Protein AF-A0A6P0SZP2-F1 (afdb_monomer_lite)

pLDDT: mean 87.37, std 11.03, range [54.03, 97.56]

Structure (mmCIF, N/CA/C/O backbone):
data_AF-A0A6P0SZP2-F1
#
_entry.id   AF-A0A6P0SZP2-F1
#
loop_
_atom_site.group_PDB
_atom_site.id
_atom_site.type_symbol
_atom_site.label_atom_id
_atom_site.label_alt_id
_atom_site.label_comp_id
_atom_site.label_asym_id
_atom_site.label_entity_id
_atom_site.label_seq_id
_atom_site.pdbx_PDB_ins_code
_atom_site.Cartn_x
_atom_site.Cartn_y
_atom_site.Cartn_z
_atom_site.occupancy
_atom_site.B_iso_or_equiv
_atom_site.auth_seq_id
_atom_site.auth_comp_id
_atom_site.auth_asym_id
_atom_site.auth_atom_id
_atom_site.pdbx_PDB_model_num
ATOM 1 N N . MET A 1 1 ? -25.568 -1.780 15.998 1.00 54.75 1 MET A N 1
ATOM 2 C CA . MET A 1 1 ? -24.586 -1.157 15.081 1.00 54.75 1 MET A CA 1
ATOM 3 C C . MET A 1 1 ? -23.475 -2.168 14.852 1.00 54.75 1 MET A C 1
ATOM 5 O O . MET A 1 1 ? -22.943 -2.678 15.828 1.00 54.75 1 MET A O 1
ATOM 9 N N . THR A 1 2 ? -23.190 -2.560 13.610 1.00 60.16 2 THR A N 1
ATOM 10 C CA . THR A 1 2 ? -22.161 -3.574 13.323 1.00 60.16 2 THR A CA 1
ATOM 11 C C . THR A 1 2 ? -20.768 -2.976 13.506 1.00 60.16 2 THR A C 1
ATOM 13 O O . THR A 1 2 ? -20.440 -2.002 12.835 1.00 60.16 2 THR A O 1
ATOM 16 N N . ASN A 1 3 ? -19.940 -3.581 14.363 1.00 82.69 3 ASN A N 1
ATOM 17 C CA . ASN A 1 3 ? -18.549 -3.191 14.645 1.00 82.69 3 ASN A CA 1
ATOM 18 C C . ASN A 1 3 ? -17.586 -3.566 13.492 1.00 82.69 3 ASN A C 1
ATOM 20 O O . ASN A 1 3 ? -16.484 -4.065 13.710 1.00 82.69 3 ASN A O 1
ATOM 24 N N . LYS A 1 4 ? -18.051 -3.438 12.244 1.00 89.94 4 LYS A N 1
ATOM 25 C CA . LYS A 1 4 ? -17.341 -3.913 11.058 1.00 89.94 4 LYS A CA 1
ATOM 26 C C . LYS A 1 4 ? -16.189 -2.965 10.749 1.00 89.94 4 LYS A C 1
ATOM 28 O O . LYS A 1 4 ? -16.389 -1.757 10.645 1.00 89.94 4 LYS A O 1
ATOM 33 N N . LYS A 1 5 ? -15.003 -3.540 10.585 1.00 95.19 5 LYS A N 1
ATOM 34 C CA . LYS A 1 5 ? -13.772 -2.843 10.231 1.00 95.19 5 LYS A CA 1
ATOM 35 C C . LYS A 1 5 ? -13.343 -3.237 8.816 1.00 95.19 5 LYS A C 1
ATOM 37 O O . LYS A 1 5 ? -13.509 -4.395 8.427 1.00 95.19 5 LYS A O 1
ATOM 42 N N . TYR A 1 6 ? -12.838 -2.283 8.041 1.00 96.19 6 TYR A N 1
ATOM 43 C CA . TYR A 1 6 ? -12.447 -2.477 6.645 1.00 96.19 6 TYR A CA 1
ATOM 44 C C . TYR A 1 6 ? -10.929 -2.462 6.492 1.00 96.19 6 TYR A C 1
ATOM 46 O O . TYR A 1 6 ? -10.268 -1.519 6.921 1.00 96.19 6 TYR A O 1
ATOM 54 N N . ARG A 1 7 ? -10.406 -3.495 5.828 1.00 96.50 7 ARG A N 1
ATOM 55 C CA . ARG A 1 7 ? -9.030 -3.555 5.332 1.00 96.50 7 ARG A CA 1
ATOM 56 C C . ARG A 1 7 ? -9.059 -3.257 3.842 1.00 96.50 7 ARG A C 1
ATOM 58 O O . ARG A 1 7 ? -9.818 -3.896 3.114 1.00 96.50 7 ARG A O 1
ATOM 65 N N . ILE A 1 8 ? -8.290 -2.267 3.414 1.00 96.50 8 ILE A N 1
ATOM 66 C CA . ILE A 1 8 ? -8.344 -1.729 2.054 1.00 96.50 8 ILE A CA 1
ATOM 67 C C . ILE A 1 8 ? -6.962 -1.857 1.421 1.00 96.50 8 ILE A C 1
ATOM 69 O O . ILE A 1 8 ? -5.962 -1.447 2.005 1.00 96.50 8 ILE A O 1
ATOM 73 N N . LEU A 1 9 ? -6.916 -2.396 0.205 1.00 96.00 9 LEU A N 1
ATOM 74 C CA . LEU A 1 9 ? -5.732 -2.380 -0.645 1.00 96.00 9 LEU A CA 1
ATOM 75 C C . LEU A 1 9 ? -6.003 -1.452 -1.832 1.00 96.00 9 LEU A C 1
ATOM 77 O O . LEU A 1 9 ? -6.901 -1.711 -2.632 1.00 96.00 9 LEU A O 1
ATOM 81 N N . ALA A 1 10 ? -5.241 -0.369 -1.934 1.00 94.00 10 ALA A N 1
ATOM 82 C CA . ALA A 1 10 ? -5.256 0.539 -3.069 1.00 94.00 10 ALA A CA 1
ATOM 83 C C . ALA A 1 10 ? -4.150 0.138 -4.051 1.00 94.00 10 ALA A C 1
ATOM 85 O O . ALA A 1 10 ? -2.975 0.097 -3.688 1.00 94.00 10 ALA A O 1
ATOM 86 N N . ILE A 1 11 ? -4.526 -0.149 -5.296 1.00 92.81 11 ILE A N 1
ATOM 87 C CA . ILE A 1 11 ? -3.589 -0.527 -6.358 1.00 92.81 11 ILE A CA 1
ATOM 88 C C . ILE A 1 11 ? -3.384 0.678 -7.274 1.00 92.81 11 ILE A C 1
ATOM 90 O O . ILE A 1 11 ? -4.349 1.230 -7.802 1.00 92.81 11 ILE A O 1
ATOM 94 N N . THR A 1 12 ? -2.132 1.081 -7.463 1.00 89.88 12 THR A N 1
ATOM 95 C CA . THR A 1 12 ? -1.738 2.217 -8.301 1.00 89.88 12 THR A CA 1
ATOM 96 C C . THR A 1 12 ? -0.721 1.804 -9.364 1.00 89.88 12 THR A C 1
ATOM 98 O O . THR A 1 12 ? -0.206 0.681 -9.379 1.00 89.88 12 THR A O 1
ATOM 101 N N . ASP A 1 13 ? -0.422 2.724 -10.279 1.00 86.44 13 ASP A N 1
ATOM 102 C CA . ASP A 1 13 ? 0.622 2.556 -11.282 1.00 86.44 13 ASP A CA 1
ATOM 103 C C . ASP A 1 13 ? 1.557 3.766 -11.304 1.00 86.44 13 ASP A C 1
ATOM 105 O O . ASP A 1 13 ? 1.255 4.802 -11.889 1.00 86.44 13 ASP A O 1
ATOM 109 N N . HIS A 1 14 ? 2.706 3.632 -10.644 1.00 74.88 14 HIS A N 1
ATOM 110 C CA . HIS A 1 14 ? 3.713 4.695 -10.590 1.00 74.88 14 HIS A CA 1
ATOM 111 C C . HIS A 1 14 ? 4.705 4.687 -11.753 1.00 74.88 14 HIS A C 1
ATOM 113 O O . HIS A 1 14 ? 5.642 5.473 -11.728 1.00 74.88 14 HIS A O 1
ATOM 119 N N . HIS A 1 15 ? 4.497 3.865 -12.789 1.00 66.62 15 HIS A N 1
ATOM 120 C CA . HIS A 1 15 ? 5.267 4.000 -14.029 1.00 66.62 15 HIS A CA 1
ATOM 121 C C . HIS A 1 15 ? 4.753 5.125 -14.935 1.00 66.62 15 HIS A C 1
ATOM 123 O O . HIS A 1 15 ? 5.512 5.642 -15.748 1.00 66.62 15 HIS A O 1
ATOM 129 N N . THR A 1 16 ? 3.469 5.484 -14.838 1.00 62.22 16 THR A N 1
ATOM 130 C CA . THR A 1 16 ? 2.784 6.300 -15.860 1.00 62.22 16 THR A CA 1
ATOM 131 C C . THR A 1 16 ? 2.212 7.621 -15.343 1.00 62.22 16 THR A C 1
ATOM 133 O O . THR A 1 16 ? 1.675 8.405 -16.126 1.00 62.22 16 THR A O 1
ATOM 136 N N . HIS A 1 17 ? 2.339 7.911 -14.046 1.00 57.81 17 HIS A N 1
ATOM 137 C CA . HIS A 1 17 ? 1.797 9.128 -13.439 1.00 57.81 17 HIS A CA 1
ATOM 138 C C . HIS A 1 17 ? 2.908 10.066 -12.961 1.00 57.81 17 HIS A C 1
ATOM 140 O O . HIS A 1 17 ? 3.675 9.716 -12.068 1.00 57.81 17 HIS A O 1
ATOM 146 N N . GLY A 1 18 ? 2.952 11.274 -13.529 1.00 54.03 18 GLY A N 1
ATOM 147 C CA . GLY A 1 18 ? 3.706 12.405 -12.989 1.00 54.03 18 GLY A CA 1
ATOM 148 C C . GLY A 1 18 ? 2.810 13.264 -12.094 1.00 54.03 18 GLY A C 1
ATOM 149 O O . GLY A 1 18 ? 1.751 13.709 -12.537 1.00 54.03 18 GLY A O 1
ATOM 150 N N . GLY A 1 19 ? 3.227 13.492 -10.847 1.00 60.78 19 GLY A N 1
ATOM 151 C CA . GLY A 1 19 ? 2.576 14.406 -9.904 1.00 60.78 19 GLY A CA 1
ATOM 152 C C . GLY A 1 19 ? 1.899 13.745 -8.696 1.00 60.78 19 GLY A C 1
ATOM 153 O O . GLY A 1 19 ? 1.654 12.538 -8.647 1.00 60.78 19 GLY A O 1
ATOM 154 N N . ILE A 1 20 ? 1.584 14.574 -7.695 1.00 59.81 20 ILE A N 1
ATOM 155 C CA . ILE A 1 20 ? 0.891 14.170 -6.465 1.00 59.81 20 ILE A CA 1
ATOM 156 C C . ILE A 1 20 ? -0.554 13.793 -6.814 1.00 59.81 20 ILE A C 1
ATOM 158 O O . ILE A 1 20 ? -1.408 14.654 -7.021 1.00 59.81 20 ILE A O 1
ATOM 162 N N . SER A 1 21 ? -0.841 12.492 -6.875 1.00 69.00 21 SER A N 1
ATOM 163 C CA . SER A 1 21 ? -2.203 12.000 -7.087 1.00 69.00 21 SER A CA 1
ATOM 164 C C . SER A 1 21 ? -3.116 12.406 -5.923 1.00 69.00 21 SER A C 1
ATOM 166 O O . SER A 1 21 ? -2.785 12.208 -4.749 1.00 69.00 21 SER A O 1
ATOM 168 N N . SER A 1 22 ? -4.304 12.928 -6.244 1.00 75.44 22 SER A N 1
ATOM 169 C CA . SER A 1 22 ? -5.346 13.294 -5.271 1.00 75.44 22 SER A CA 1
ATOM 170 C C . SER A 1 22 ? -5.834 12.109 -4.426 1.00 75.44 22 SER A C 1
ATOM 172 O O . SER A 1 22 ? -6.492 12.308 -3.404 1.00 75.44 22 SER A O 1
ATOM 174 N N . ILE A 1 23 ? -5.474 10.876 -4.804 1.00 86.44 23 ILE A N 1
ATOM 175 C CA . ILE A 1 23 ? -5.804 9.666 -4.053 1.00 86.44 23 ILE A CA 1
ATOM 176 C C . ILE A 1 23 ? -5.165 9.653 -2.663 1.00 86.44 23 ILE A C 1
ATOM 178 O O . ILE A 1 23 ? -5.778 9.190 -1.710 1.00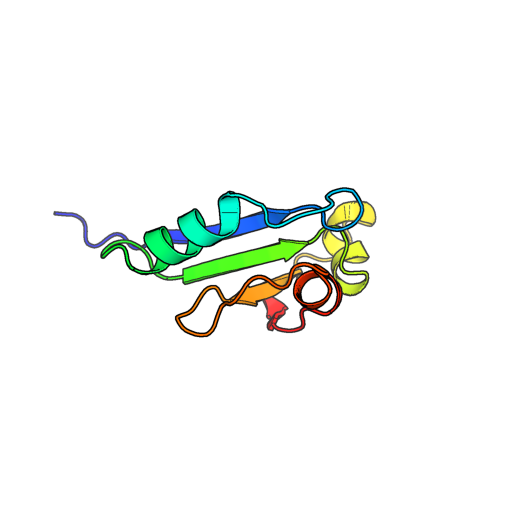 86.44 23 ILE A O 1
ATOM 182 N N . TYR A 1 24 ? -3.956 10.185 -2.494 1.00 87.75 24 TYR A N 1
ATOM 183 C CA . TYR A 1 24 ? -3.235 10.000 -1.238 1.00 87.75 24 TYR A CA 1
ATOM 184 C C . TYR A 1 24 ? -3.794 10.794 -0.059 1.00 87.75 24 TYR A C 1
ATOM 186 O O . TYR A 1 24 ? -3.966 10.197 1.008 1.00 87.75 24 TYR A O 1
ATOM 194 N N . PRO A 1 25 ? -4.133 12.094 -0.199 1.00 88.94 25 PRO A N 1
ATOM 195 C CA . PRO A 1 25 ? -4.844 12.805 0.861 1.00 88.94 25 PRO A CA 1
ATOM 196 C C . PRO A 1 25 ? -6.176 12.134 1.225 1.00 88.94 25 PRO A C 1
ATOM 198 O O . PRO A 1 25 ? -6.535 12.086 2.405 1.00 88.94 25 PRO A O 1
ATOM 201 N N . LEU A 1 26 ? -6.880 11.566 0.236 1.00 91.06 26 LEU A N 1
ATOM 202 C CA . LEU A 1 26 ? -8.108 10.806 0.464 1.00 91.06 26 LEU A CA 1
ATOM 203 C C . LEU A 1 26 ? -7.834 9.552 1.302 1.00 91.06 26 LEU A C 1
ATOM 205 O O . LEU A 1 26 ? -8.481 9.368 2.329 1.00 91.06 26 LEU A O 1
ATOM 209 N N . LEU A 1 27 ? -6.844 8.734 0.931 1.00 93.62 27 LEU A N 1
ATOM 210 C CA . LEU A 1 27 ? -6.491 7.527 1.684 1.00 93.62 27 LEU A CA 1
ATOM 211 C C . LEU A 1 27 ? -6.066 7.854 3.121 1.00 93.62 27 LEU A C 1
ATOM 213 O O . LEU A 1 27 ? -6.517 7.182 4.044 1.00 93.62 27 LEU A O 1
ATOM 217 N N . ARG A 1 28 ? -5.288 8.922 3.350 1.00 92.69 28 ARG A N 1
ATOM 218 C CA . ARG A 1 28 ? -4.958 9.352 4.724 1.00 92.69 28 ARG A CA 1
ATOM 219 C C . ARG A 1 28 ? -6.189 9.747 5.528 1.00 92.69 28 ARG A C 1
ATOM 221 O O . ARG A 1 28 ? -6.261 9.475 6.721 1.00 92.69 28 ARG A O 1
ATOM 228 N N . THR A 1 29 ? -7.150 10.406 4.888 1.00 93.44 29 THR A N 1
ATOM 229 C CA . THR A 1 29 ? -8.408 10.787 5.541 1.00 93.44 29 THR A CA 1
ATOM 230 C C . THR A 1 29 ? -9.233 9.545 5.874 1.00 93.44 29 THR A C 1
ATOM 232 O O . THR A 1 29 ? -9.737 9.415 6.987 1.00 93.44 29 THR A O 1
ATOM 235 N N . MET A 1 30 ? -9.311 8.590 4.944 1.00 94.50 30 MET A N 1
ATOM 236 C CA . MET A 1 30 ? -10.009 7.319 5.143 1.00 94.50 30 MET A CA 1
ATOM 237 C C . MET A 1 30 ? -9.377 6.471 6.250 1.00 94.50 30 MET A C 1
ATOM 239 O O . MET A 1 30 ? -10.114 5.874 7.030 1.00 94.50 30 MET A O 1
ATOM 243 N N . ALA A 1 31 ? -8.045 6.459 6.366 1.00 94.94 31 ALA A N 1
ATOM 244 C CA . ALA A 1 31 ? -7.326 5.716 7.402 1.00 94.94 31 ALA A CA 1
ATOM 245 C C . ALA A 1 31 ? -7.729 6.138 8.828 1.00 94.94 31 ALA A C 1
ATOM 247 O O . ALA A 1 31 ? -7.685 5.329 9.750 1.00 94.94 31 ALA A O 1
ATOM 248 N N . LYS A 1 32 ? -8.195 7.382 9.004 1.00 93.69 32 LYS A N 1
ATOM 249 C CA . LYS A 1 32 ? -8.668 7.924 10.290 1.00 93.69 32 LYS A CA 1
ATOM 250 C C . LYS A 1 32 ? -10.137 7.614 10.578 1.00 93.69 32 LYS A C 1
ATOM 252 O O . LYS A 1 32 ? -10.636 7.938 11.655 1.00 93.69 32 LYS A O 1
ATOM 257 N N . HIS A 1 33 ? -10.861 7.023 9.629 1.00 94.94 33 HIS A N 1
ATOM 258 C CA . HIS A 1 33 ? -12.280 6.751 9.797 1.00 94.94 33 HIS A CA 1
ATOM 259 C C . HIS A 1 33 ? -12.502 5.652 10.856 1.00 94.94 33 HIS A C 1
ATOM 261 O O . HIS A 1 33 ? -11.836 4.619 10.794 1.00 94.94 33 HIS A O 1
ATOM 267 N N . PRO A 1 34 ? -13.486 5.774 11.772 1.00 94.00 34 PRO A N 1
ATOM 268 C CA . PRO A 1 34 ? -13.704 4.795 12.844 1.00 94.00 34 PRO A CA 1
ATOM 269 C C . PRO A 1 34 ? -13.976 3.361 12.384 1.00 94.00 34 PRO A C 1
ATOM 271 O O . PRO A 1 34 ? -13.836 2.435 13.177 1.00 94.00 34 PRO A O 1
ATOM 274 N N . VAL A 1 35 ? -14.371 3.152 11.127 1.00 95.12 35 VAL A N 1
ATOM 275 C CA . VAL A 1 35 ? -14.563 1.808 10.549 1.00 95.12 35 VAL A CA 1
ATOM 276 C C . VAL A 1 35 ? -13.396 1.333 9.684 1.00 95.12 35 VAL A C 1
ATOM 278 O O . VAL A 1 35 ? -13.450 0.234 9.146 1.00 95.12 35 VAL A O 1
ATOM 281 N N . CYS A 1 36 ? -12.345 2.132 9.528 1.00 95.31 36 CYS A N 1
ATOM 282 C CA . CYS A 1 36 ? -11.127 1.692 8.867 1.00 95.31 36 CYS A CA 1
ATOM 283 C C . CYS A 1 36 ? -10.274 0.890 9.857 1.00 95.31 36 CYS A C 1
ATOM 285 O O . CYS A 1 36 ? -10.143 1.268 11.022 1.00 95.31 36 CYS A O 1
ATOM 287 N N . ASP A 1 37 ? -9.752 -0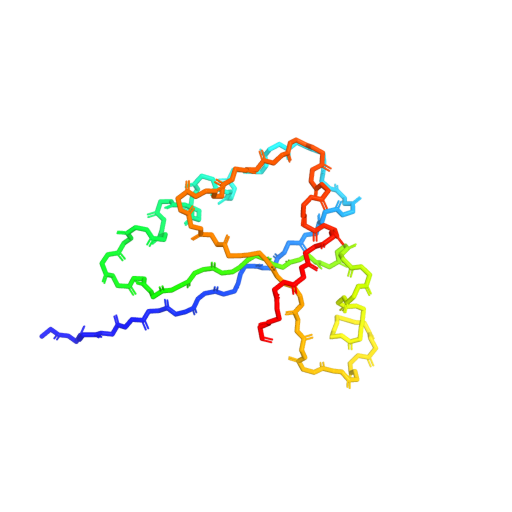.243 9.398 1.00 95.88 37 ASP A N 1
ATOM 288 C CA . ASP A 1 37 ? -8.734 -1.022 10.104 1.00 95.88 37 ASP A CA 1
ATOM 289 C C . ASP A 1 37 ? -7.345 -0.642 9.596 1.00 95.88 37 ASP A C 1
ATOM 291 O O . ASP A 1 37 ? -6.479 -0.215 10.347 1.00 95.88 37 ASP A O 1
ATOM 295 N N . SER A 1 38 ? -7.155 -0.759 8.282 1.00 96.25 38 SER A N 1
ATOM 296 C CA . SER A 1 38 ? -5.889 -0.491 7.613 1.00 96.25 38 SER A CA 1
ATOM 297 C C . SER A 1 38 ? -6.112 -0.169 6.143 1.00 96.25 38 SER A C 1
ATOM 299 O O . SER A 1 38 ? -7.056 -0.653 5.507 1.00 96.25 38 SER A O 1
ATOM 301 N N . ILE A 1 39 ? -5.210 0.646 5.604 1.00 97.06 39 ILE A N 1
ATOM 302 C CA . ILE A 1 39 ? -5.111 0.921 4.177 1.00 97.06 39 ILE A CA 1
ATOM 303 C C . ILE A 1 39 ? -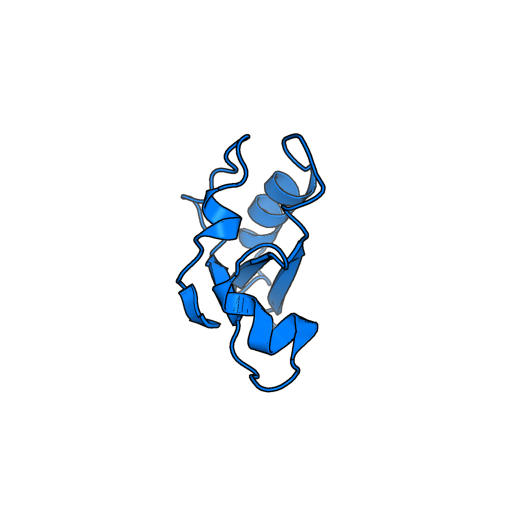3.666 0.693 3.767 1.00 97.06 39 ILE A C 1
ATOM 305 O O . ILE A 1 39 ? -2.752 1.244 4.378 1.00 97.06 39 ILE A O 1
ATOM 309 N N . GLN A 1 40 ? -3.470 -0.103 2.726 1.00 95.75 40 GLN A N 1
ATOM 310 C CA . GLN A 1 40 ? -2.167 -0.326 2.117 1.00 95.75 40 GLN A CA 1
ATOM 311 C C . GLN A 1 40 ? -2.198 0.117 0.658 1.00 95.75 40 GLN A C 1
ATOM 313 O O . GLN A 1 40 ? -3.212 -0.044 -0.020 1.00 95.75 40 GLN A O 1
ATOM 318 N N . VAL A 1 41 ? -1.099 0.691 0.177 1.00 93.81 41 VAL A N 1
ATOM 319 C CA . VAL A 1 41 ? -0.935 1.116 -1.215 1.00 93.81 41 VAL A CA 1
ATOM 320 C C . VAL A 1 41 ? 0.120 0.254 -1.868 1.00 93.81 41 VAL A C 1
ATOM 322 O O . VAL A 1 41 ? 1.256 0.211 -1.405 1.00 93.81 41 VAL A O 1
ATOM 325 N N . ALA A 1 42 ? -0.232 -0.379 -2.974 1.00 94.06 42 ALA A N 1
ATOM 326 C CA . ALA A 1 42 ? 0.711 -1.132 -3.767 1.00 94.06 42 ALA A CA 1
ATOM 327 C C . ALA A 1 42 ? 0.761 -0.647 -5.206 1.00 94.06 42 ALA A C 1
ATOM 329 O O . ALA A 1 42 ? -0.256 -0.301 -5.801 1.00 94.06 42 ALA A O 1
ATOM 330 N N . SER A 1 43 ? 1.961 -0.675 -5.774 1.00 92.31 43 SER A N 1
ATOM 331 C CA . SER A 1 43 ? 2.202 -0.237 -7.140 1.00 92.31 43 SER A CA 1
ATOM 332 C C . SER A 1 43 ? 2.450 -1.426 -8.052 1.00 92.31 43 SER A C 1
ATOM 334 O O . SER A 1 43 ? 3.268 -2.293 -7.730 1.00 92.31 43 SER A O 1
ATOM 336 N N . ARG A 1 44 ? 1.838 -1.403 -9.240 1.00 93.06 44 ARG A N 1
ATOM 337 C CA . ARG A 1 44 ? 2.262 -2.233 -10.383 1.00 93.06 44 ARG A CA 1
ATOM 338 C C . ARG A 1 44 ? 3.677 -1.901 -10.848 1.00 93.06 44 ARG A C 1
ATOM 340 O O . ARG A 1 44 ? 4.286 -2.692 -11.562 1.00 93.06 44 ARG A O 1
ATOM 347 N N . GLY A 1 45 ? 4.176 -0.725 -10.461 1.00 90.50 45 GLY A N 1
ATOM 348 C CA . GLY A 1 45 ? 5.524 -0.281 -10.765 1.00 90.50 45 GLY A CA 1
ATOM 349 C C . GLY A 1 45 ? 6.612 -0.820 -9.850 1.00 90.50 45 GLY A C 1
ATOM 350 O O . GLY A 1 45 ? 7.783 -0.679 -10.171 1.00 90.50 45 GLY A O 1
ATOM 351 N N . ASN A 1 46 ? 6.260 -1.464 -8.735 1.00 93.25 46 ASN A N 1
ATOM 352 C CA . ASN A 1 46 ? 7.254 -2.128 -7.901 1.00 93.25 46 ASN A CA 1
ATOM 353 C C . ASN A 1 46 ? 7.683 -3.449 -8.567 1.00 93.25 46 ASN A C 1
ATOM 355 O O . ASN A 1 46 ? 6.837 -4.337 -8.716 1.00 93.25 46 ASN A O 1
ATOM 359 N N . PRO A 1 47 ? 8.969 -3.637 -8.917 1.00 93.38 47 PRO A N 1
ATOM 360 C CA . PRO A 1 47 ? 9.436 -4.872 -9.547 1.00 93.38 47 PRO A CA 1
ATOM 361 C C . PRO A 1 47 ? 9.178 -6.126 -8.700 1.00 93.38 47 PRO A C 1
ATOM 363 O O . PRO A 1 47 ? 8.967 -7.204 -9.249 1.00 93.38 47 PRO A O 1
ATOM 366 N N . LYS A 1 48 ? 9.123 -5.990 -7.367 1.00 95.31 48 LYS A N 1
ATOM 367 C CA . LYS A 1 48 ? 8.821 -7.094 -6.440 1.00 95.31 48 LYS A CA 1
ATOM 368 C C . LYS A 1 48 ? 7.374 -7.583 -6.534 1.00 95.31 48 LYS A C 1
ATOM 370 O O . LYS A 1 48 ? 7.073 -8.660 -6.042 1.00 95.31 48 LYS A O 1
ATOM 375 N N . ASN A 1 49 ? 6.489 -6.816 -7.172 1.00 95.94 49 ASN A N 1
ATOM 376 C CA . ASN A 1 49 ? 5.089 -7.188 -7.379 1.00 95.94 49 ASN A CA 1
ATOM 377 C C . ASN A 1 49 ? 4.838 -7.835 -8.747 1.00 95.94 49 ASN A C 1
ATOM 379 O O . ASN A 1 49 ? 3.686 -8.101 -9.094 1.00 95.94 49 ASN A O 1
ATOM 383 N N . LYS A 1 50 ? 5.890 -8.077 -9.542 1.00 95.50 50 LYS A N 1
ATOM 384 C CA . LYS A 1 50 ? 5.758 -8.641 -10.891 1.00 95.50 50 LYS A CA 1
ATOM 385 C C . LYS A 1 50 ? 5.061 -10.004 -10.883 1.00 95.50 50 LYS A C 1
ATOM 387 O O . LYS A 1 50 ? 4.158 -10.230 -11.687 1.00 95.50 50 LYS A O 1
ATOM 392 N N . GLU A 1 51 ? 5.437 -10.858 -9.934 1.00 96.94 51 GLU A N 1
ATOM 393 C CA . GLU A 1 51 ? 4.889 -12.210 -9.788 1.00 96.94 51 GLU A CA 1
ATOM 394 C C . GLU A 1 51 ? 3.384 -12.211 -9.495 1.00 96.94 51 GLU A C 1
ATOM 396 O O . GLU A 1 51 ? 2.662 -13.088 -9.965 1.00 96.94 51 GLU A O 1
ATOM 401 N N . PHE A 1 52 ? 2.894 -11.201 -8.770 1.00 96.25 52 PHE A N 1
ATOM 402 C CA . PHE A 1 52 ? 1.469 -11.025 -8.500 1.00 96.25 52 PHE A CA 1
ATOM 403 C C . PHE A 1 52 ? 0.715 -10.453 -9.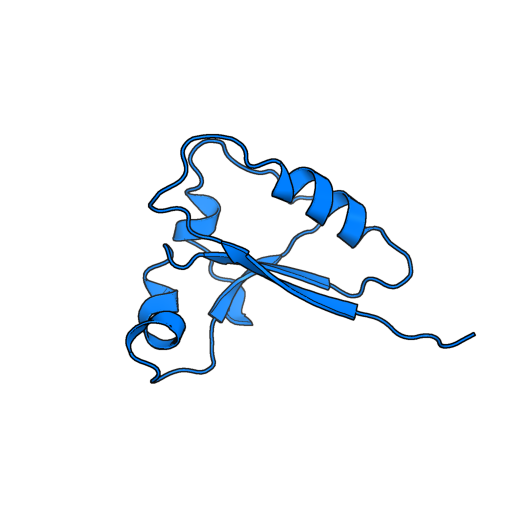709 1.00 96.25 52 PHE A C 1
ATOM 405 O O . PHE A 1 52 ? -0.329 -10.973 -10.097 1.00 96.25 52 PHE A O 1
ATOM 412 N N . PHE A 1 53 ? 1.213 -9.363 -10.308 1.00 95.31 53 PHE A N 1
ATOM 413 C CA . PHE A 1 53 ? 0.454 -8.609 -11.317 1.00 95.31 53 PHE A CA 1
ATOM 414 C C . PHE A 1 53 ? 0.529 -9.171 -12.738 1.00 95.31 53 PHE A C 1
ATOM 416 O O . PHE A 1 53 ? -0.412 -8.955 -13.505 1.00 95.31 53 PHE A O 1
ATOM 423 N N . TYR A 1 54 ? 1.636 -9.823 -13.102 1.00 95.31 54 TYR A N 1
ATOM 424 C CA . TYR A 1 54 ? 1.922 -10.182 -14.495 1.00 95.31 54 TYR A CA 1
ATOM 425 C C . TYR A 1 54 ? 2.200 -11.667 -14.695 1.00 95.31 54 TYR A C 1
ATOM 427 O O . TYR A 1 54 ? 1.730 -12.230 -15.680 1.00 95.31 54 TYR A O 1
ATOM 435 N N . ASP A 1 55 ? 2.950 -12.299 -13.789 1.00 96.44 55 ASP A N 1
ATOM 436 C CA . ASP A 1 55 ? 3.285 -13.721 -13.945 1.00 96.44 55 ASP A CA 1
ATOM 437 C C . ASP A 1 55 ? 2.209 -14.636 -13.326 1.00 96.44 55 ASP A C 1
ATOM 439 O O . ASP A 1 55 ? 2.125 -15.812 -13.673 1.00 96.44 55 ASP A O 1
ATOM 443 N N . TYR A 1 56 ? 1.360 -14.091 -12.445 1.00 95.81 56 TYR A N 1
ATOM 444 C CA . TYR A 1 56 ? 0.294 -14.801 -11.725 1.00 95.81 56 TYR A CA 1
ATOM 445 C C . TYR A 1 56 ? 0.793 -16.035 -10.952 1.00 95.81 56 TYR A C 1
ATOM 447 O O . TYR A 1 56 ? 0.081 -17.029 -10.806 1.00 95.81 56 TYR A O 1
ATOM 455 N N . THR A 1 57 ? 2.028 -15.966 -10.452 1.00 97.56 57 THR A N 1
ATOM 456 C CA . THR A 1 57 ? 2.711 -17.047 -9.724 1.00 97.56 57 THR A CA 1
ATOM 457 C C . THR A 1 57 ? 2.745 -16.832 -8.213 1.00 97.56 57 THR A C 1
ATOM 459 O O . THR A 1 57 ? 3.100 -17.754 -7.482 1.00 97.56 57 THR A O 1
ATOM 462 N N . SER A 1 58 ? 2.364 -15.646 -7.732 1.00 95.56 58 SER A N 1
ATOM 463 C CA . SER A 1 58 ? 2.370 -15.295 -6.311 1.00 95.56 58 SER A CA 1
ATOM 464 C C . SER A 1 58 ? 1.061 -14.638 -5.885 1.00 95.56 58 SER A C 1
ATOM 466 O O . SER A 1 58 ? 0.426 -13.913 -6.650 1.00 95.56 58 SER A O 1
ATOM 468 N N . THR A 1 59 ? 0.669 -14.874 -4.635 1.00 94.81 59 THR A N 1
ATOM 469 C CA . THR A 1 59 ? -0.428 -14.161 -3.962 1.00 94.81 59 THR A CA 1
ATOM 470 C C . THR A 1 59 ? 0.078 -13.041 -3.055 1.00 94.81 59 THR A C 1
ATOM 472 O O . THR A 1 59 ? -0.721 -12.404 -2.377 1.00 94.81 59 THR A O 1
ATOM 475 N N . GLU A 1 60 ? 1.393 -12.835 -2.999 1.00 94.44 60 GLU A N 1
ATOM 476 C CA . GLU A 1 60 ? 2.040 -11.871 -2.114 1.00 94.44 60 GLU A CA 1
ATOM 477 C C . GLU A 1 60 ? 2.238 -10.536 -2.815 1.00 94.44 60 GLU A C 1
ATOM 479 O O . GLU A 1 60 ? 2.509 -10.478 -4.016 1.00 94.44 60 GLU A O 1
ATOM 484 N N . LEU A 1 61 ? 2.138 -9.452 -2.048 1.00 95.06 61 LEU A N 1
ATOM 485 C CA . LEU A 1 61 ? 2.213 -8.117 -2.613 1.00 95.06 61 LEU A CA 1
ATOM 486 C C . LEU A 1 61 ? 2.961 -7.170 -1.677 1.00 95.06 61 LEU A C 1
ATOM 488 O O . LEU A 1 61 ? 2.654 -7.060 -0.493 1.00 95.06 61 LEU A O 1
ATOM 492 N N . MET A 1 62 ? 3.955 -6.476 -2.219 1.00 96.00 62 MET A N 1
ATOM 493 C CA . MET A 1 62 ? 4.691 -5.424 -1.533 1.00 96.00 62 MET A CA 1
ATOM 494 C C . MET A 1 62 ? 3.927 -4.107 -1.615 1.00 96.00 62 MET A C 1
ATOM 496 O O . MET A 1 62 ? 3.600 -3.607 -2.699 1.00 96.00 62 MET A O 1
ATOM 500 N N . SER A 1 63 ? 3.680 -3.520 -0.455 1.00 94.69 63 SER A N 1
ATOM 501 C CA . SER A 1 63 ? 2.866 -2.329 -0.287 1.00 94.69 63 SER A CA 1
ATOM 502 C C . SER A 1 63 ? 3.486 -1.362 0.728 1.00 94.69 63 SER A C 1
ATOM 504 O O . SER A 1 63 ? 4.511 -1.636 1.359 1.00 94.69 63 SER A O 1
ATOM 506 N N . LEU A 1 64 ? 2.883 -0.182 0.838 1.00 93.44 64 LEU A N 1
ATOM 507 C CA . LEU A 1 64 ? 3.127 0.790 1.894 1.00 93.44 64 LEU A CA 1
ATOM 508 C C . LEU A 1 64 ? 1.882 0.917 2.758 1.00 93.44 64 LEU A C 1
ATOM 510 O O . LEU A 1 64 ? 0.775 1.054 2.235 1.00 93.44 64 LEU A O 1
ATOM 514 N N . LEU A 1 65 ? 2.069 0.952 4.072 1.00 95.00 65 LEU A N 1
ATOM 515 C CA . LEU A 1 65 ? 1.002 1.287 5.002 1.00 95.00 65 LEU A CA 1
ATOM 516 C C . LEU A 1 65 ? 0.674 2.783 4.910 1.00 95.00 65 LEU A C 1
ATOM 518 O O . LEU A 1 65 ? 1.570 3.625 4.865 1.00 95.00 65 LEU A O 1
ATOM 522 N N . VAL A 1 66 ? -0.617 3.115 4.902 1.00 94.12 66 VAL A N 1
ATOM 523 C CA . VAL A 1 66 ? -1.090 4.494 5.048 1.00 94.12 66 VAL A CA 1
ATOM 524 C C . VAL A 1 66 ? -1.339 4.765 6.527 1.00 94.12 66 VAL A C 1
ATOM 526 O O . VAL A 1 66 ? -2.419 4.488 7.047 1.00 94.12 66 VAL A O 1
ATOM 529 N N . ASP A 1 67 ? -0.326 5.297 7.198 1.00 88.81 67 ASP A N 1
ATOM 530 C CA . ASP A 1 67 ? -0.381 5.740 8.590 1.00 88.81 67 ASP A CA 1
ATOM 531 C C . ASP A 1 67 ? -0.160 7.263 8.700 1.00 88.81 67 ASP A C 1
ATOM 533 O O . ASP A 1 67 ? -0.170 7.991 7.702 1.00 88.81 67 ASP A O 1
ATOM 537 N N . ASP A 1 68 ? 0.017 7.775 9.920 1.00 84.81 68 ASP A N 1
ATOM 538 C CA . ASP A 1 68 ? 0.281 9.202 10.139 1.00 84.81 68 ASP A CA 1
ATOM 539 C C . ASP A 1 68 ? 1.633 9.669 9.563 1.00 84.81 68 ASP A C 1
ATOM 541 O O . ASP A 1 68 ? 1.798 10.861 9.297 1.00 84.81 68 ASP A O 1
ATOM 545 N N . ASN A 1 69 ? 2.565 8.746 9.301 1.00 84.56 69 ASN A N 1
ATOM 546 C CA . ASN A 1 69 ? 3.858 9.019 8.673 1.00 84.56 69 ASN A CA 1
ATOM 547 C C . ASN A 1 69 ? 3.806 8.899 7.142 1.00 84.56 69 ASN A C 1
ATOM 549 O O . ASN A 1 69 ? 4.797 9.180 6.465 1.00 84.56 69 ASN A O 1
ATOM 553 N N . PHE A 1 70 ? 2.661 8.517 6.569 1.00 85.75 70 PHE A N 1
ATOM 554 C CA . PHE A 1 70 ? 2.487 8.439 5.128 1.00 85.75 70 PHE A CA 1
ATOM 555 C C . PHE A 1 70 ? 2.513 9.841 4.505 1.00 85.75 70 PHE A C 1
ATOM 557 O O . PHE A 1 70 ? 1.563 10.629 4.608 1.00 85.75 70 PHE A O 1
ATOM 564 N N . VAL A 1 71 ? 3.616 10.143 3.821 1.00 83.19 71 VAL A N 1
ATOM 565 C CA . VAL A 1 71 ? 3.818 11.374 3.055 1.00 83.19 71 VAL A CA 1
ATOM 566 C C . VAL A 1 71 ? 4.097 10.988 1.604 1.00 83.19 71 VAL A C 1
ATOM 568 O O . VAL A 1 71 ? 5.114 10.358 1.329 1.00 83.19 71 VAL A O 1
ATOM 571 N N . PRO A 1 72 ? 3.205 11.310 0.654 1.00 76.50 72 PRO A N 1
ATOM 572 C CA . PRO A 1 72 ? 3.458 11.096 -0.765 1.00 76.50 72 PRO A CA 1
ATOM 573 C C . PRO A 1 72 ? 4.651 11.921 -1.227 1.00 76.50 72 PRO A C 1
ATOM 575 O O . PRO A 1 72 ? 4.630 13.147 -1.134 1.00 76.50 72 PRO A O 1
ATOM 578 N N . GLN A 1 73 ? 5.674 11.250 -1.737 1.00 79.75 73 GLN A N 1
ATOM 579 C CA . GLN A 1 73 ? 6.780 11.911 -2.415 1.00 79.75 73 GLN A CA 1
ATOM 580 C C . GLN A 1 73 ? 6.398 12.184 -3.866 1.00 79.75 73 GLN A C 1
ATOM 582 O O . GLN A 1 73 ? 5.818 11.322 -4.528 1.00 79.75 73 GLN A O 1
ATOM 587 N N . GLU A 1 74 ? 6.757 13.363 -4.369 1.00 74.25 74 GLU A N 1
ATOM 588 C CA . GLU A 1 74 ? 6.522 13.749 -5.765 1.00 74.25 74 GLU A CA 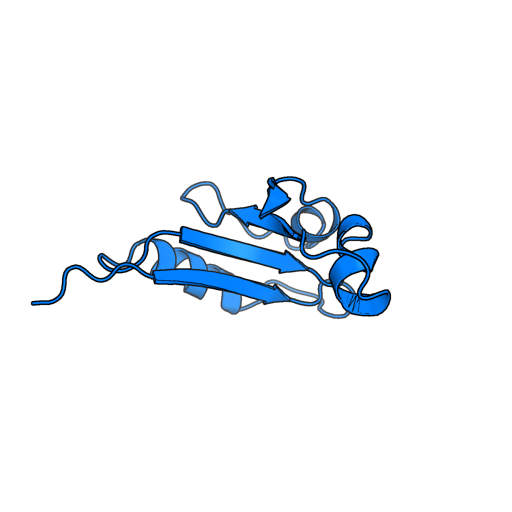1
ATOM 589 C C . GLU A 1 74 ? 7.187 12.776 -6.752 1.00 74.25 74 GLU A C 1
ATOM 591 O O . GLU A 1 74 ? 6.619 12.481 -7.800 1.00 74.25 74 GLU A O 1
ATOM 596 N N . SER A 1 75 ? 8.338 12.207 -6.374 1.00 77.50 75 SER A N 1
ATOM 597 C CA . SER A 1 75 ? 9.059 11.200 -7.161 1.00 77.50 75 SER A CA 1
ATOM 598 C C . SER A 1 75 ? 8.317 9.867 -7.290 1.00 77.50 75 SER A C 1
ATOM 600 O O . SER A 1 75 ? 8.605 9.088 -8.193 1.00 77.50 75 SER A O 1
ATOM 602 N N . GLY A 1 76 ? 7.402 9.552 -6.367 1.00 78.38 76 GLY A N 1
ATOM 603 C CA . GLY A 1 76 ? 6.734 8.251 -6.304 1.00 78.38 76 GLY A CA 1
ATOM 604 C C . GLY A 1 76 ? 7.646 7.060 -5.958 1.00 78.38 76 GLY A C 1
ATOM 605 O O . GLY A 1 76 ? 7.147 5.938 -5.852 1.00 78.38 76 GLY A O 1
ATOM 606 N N . GLU A 1 77 ? 8.948 7.267 -5.722 1.00 83.19 77 GLU A N 1
ATOM 607 C CA . GLU A 1 77 ? 9.939 6.195 -5.501 1.00 83.19 77 GLU A CA 1
ATOM 608 C C . GLU A 1 77 ? 9.584 5.268 -4.338 1.00 83.19 77 GLU A C 1
ATOM 610 O O . GLU A 1 77 ? 9.802 4.056 -4.405 1.00 83.19 77 GLU A O 1
ATOM 615 N N . GLN A 1 78 ? 8.980 5.818 -3.285 1.00 84.69 78 GLN A N 1
ATOM 616 C CA . GLN A 1 78 ? 8.525 5.040 -2.135 1.00 84.69 78 GLN A CA 1
ATOM 617 C C . GLN A 1 78 ? 7.588 3.887 -2.532 1.00 84.69 78 GLN A C 1
ATOM 619 O O . GLN A 1 78 ? 7.624 2.824 -1.917 1.00 84.69 78 GLN A O 1
ATOM 624 N N . PHE A 1 79 ? 6.787 4.054 -3.590 1.00 87.06 79 PHE A N 1
ATOM 625 C CA . PHE A 1 79 ? 5.879 3.016 -4.076 1.00 87.06 79 PHE A CA 1
ATOM 626 C C . PHE A 1 79 ? 6.578 1.982 -4.961 1.00 87.06 79 PHE A C 1
ATOM 628 O O . PHE A 1 79 ? 6.116 0.845 -5.043 1.00 87.06 79 PHE A O 1
ATOM 635 N N . LEU A 1 80 ? 7.681 2.358 -5.612 1.00 87.06 80 LEU A N 1
ATOM 636 C CA . LEU A 1 80 ? 8.495 1.460 -6.437 1.00 87.06 80 LEU A CA 1
ATOM 637 C C . LEU A 1 80 ? 9.374 0.543 -5.577 1.00 87.06 80 LEU A C 1
ATOM 639 O O . LEU A 1 80 ? 9.662 -0.579 -5.977 1.00 87.06 80 LEU A O 1
ATOM 643 N N . ASN A 1 81 ? 9.751 1.004 -4.381 1.00 85.19 81 ASN A N 1
ATOM 644 C CA . ASN A 1 81 ? 10.664 0.306 -3.472 1.00 85.19 81 ASN A CA 1
ATOM 645 C C . ASN A 1 81 ? 9.991 -0.267 -2.218 1.00 85.19 81 ASN A C 1
ATOM 647 O O . ASN A 1 81 ? 10.681 -0.765 -1.324 1.00 85.19 81 ASN A O 1
ATOM 651 N N . ALA A 1 82 ? 8.659 -0.224 -2.156 1.00 87.38 82 ALA A N 1
ATOM 652 C CA . ALA A 1 82 ? 7.883 -0.730 -1.035 1.00 87.38 82 ALA A CA 1
ATOM 653 C C . ALA A 1 82 ? 8.288 -2.170 -0.657 1.00 87.38 82 ALA A C 1
ATOM 655 O O . ALA A 1 82 ? 8.624 -2.994 -1.518 1.00 87.38 82 ALA A O 1
ATOM 656 N N . SER A 1 83 ? 8.296 -2.455 0.644 1.00 85.56 83 SER A N 1
ATOM 657 C CA . SER A 1 83 ? 8.837 -3.697 1.212 1.00 85.56 83 SER A CA 1
ATOM 658 C C . SER A 1 83 ? 7.962 -4.313 2.301 1.00 85.56 83 SER A C 1
ATOM 660 O O . SER A 1 83 ? 8.307 -5.380 2.809 1.00 85.56 83 SER A O 1
ATOM 662 N N . ILE A 1 84 ? 6.843 -3.676 2.661 1.00 84.06 84 ILE A N 1
ATOM 663 C CA . ILE A 1 84 ? 5.884 -4.275 3.587 1.00 84.06 84 ILE A CA 1
ATOM 664 C C . ILE A 1 84 ? 5.096 -5.312 2.802 1.00 84.06 84 ILE A C 1
ATOM 666 O O . ILE A 1 84 ? 4.470 -4.999 1.794 1.00 84.06 84 ILE A O 1
ATOM 670 N N . LYS A 1 85 ? 5.159 -6.556 3.257 1.00 82.25 85 LYS A N 1
ATOM 671 C CA . LYS A 1 85 ? 4.469 -7.677 2.633 1.00 82.25 85 LYS A CA 1
ATOM 672 C C . LYS A 1 85 ? 3.033 -7.751 3.147 1.00 82.25 85 LYS A C 1
ATOM 674 O O . LYS A 1 85 ? 2.814 -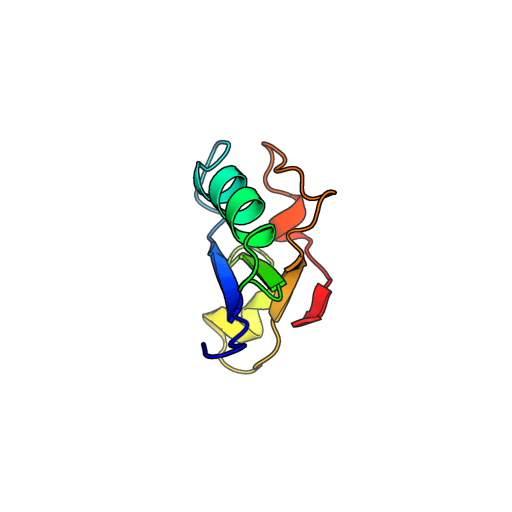7.714 4.358 1.00 82.25 85 LYS A O 1
ATOM 679 N N . THR A 1 86 ? 2.081 -7.827 2.224 1.00 77.19 86 THR A N 1
ATOM 680 C CA . THR A 1 86 ? 0.641 -7.967 2.480 1.00 77.19 86 THR A CA 1
ATOM 681 C C . THR A 1 86 ? 0.153 -9.360 2.131 1.00 77.19 86 THR A C 1
ATOM 683 O O . THR A 1 86 ? 0.633 -9.905 1.110 1.00 77.19 86 THR A O 1
#

Radius of gyration: 13.46 Å; chains: 1; bounding box: 35×32×31 Å

Sequence (86 aa):
MTNKKYRILAITDHHTHGGISSIYPLLRTMAKHPVCDSIQVASRGNPKNKEFFYDYTSTELMSLLVDDNFVPQESGEQFLNASIKT

Foldseek 3Di:
DDLAADEEEAEEALVPDQFDDPVLVVQLVVCPDSRYDWYWYAYPLAPVCCCVPPVVNDPKTFTHTNDPPDDDDSNNVCRNPGDDID

Secondary structure (DSSP, 8-state):
-----EEEEEEE-TTS--S--THHHHHHHHHTSTTEEEEEEEETT-GGGHHHHTS------EEEE-STT----TT-HHHHS--EE-